Protein AF-A0AAU7QUW8-F1 (afdb_monomer)

Organism: NCBI:txid3156396

Structure (mmCIF, N/CA/C/O backbone):
da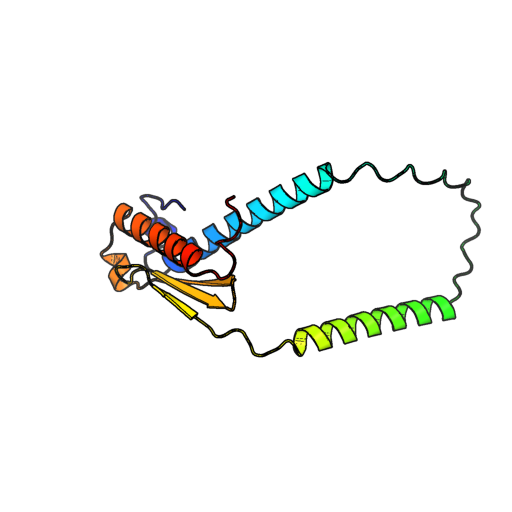ta_AF-A0AAU7QUW8-F1
#
_entry.id   AF-A0AAU7QUW8-F1
#
loop_
_atom_site.group_PDB
_atom_site.id
_atom_site.type_symbol
_atom_site.label_atom_id
_atom_site.label_alt_id
_atom_site.label_comp_id
_atom_site.label_asym_id
_atom_site.label_entity_id
_atom_site.label_seq_id
_atom_site.pdbx_PDB_ins_code
_atom_site.Cartn_x
_atom_site.Cartn_y
_atom_site.Cartn_z
_atom_site.occupancy
_atom_site.B_iso_or_equiv
_atom_site.auth_seq_id
_atom_site.auth_comp_id
_atom_site.auth_asym_id
_atom_site.auth_atom_id
_atom_site.pdbx_PDB_model_num
ATOM 1 N N . MET A 1 1 ? -1.751 10.785 -5.206 1.00 71.50 1 MET A N 1
ATOM 2 C CA . MET A 1 1 ? -0.466 10.079 -5.384 1.00 71.50 1 MET A CA 1
ATOM 3 C C . MET A 1 1 ? 0.311 10.648 -6.568 1.00 71.50 1 MET A C 1
ATOM 5 O O . MET A 1 1 ? -0.241 10.744 -7.667 1.00 71.50 1 MET A O 1
ATOM 9 N N . THR A 1 2 ? 1.564 11.036 -6.350 1.00 82.44 2 THR A N 1
ATOM 10 C CA . THR A 1 2 ? 2.516 11.506 -7.371 1.00 82.44 2 THR A CA 1
ATOM 11 C C . THR A 1 2 ? 3.715 10.564 -7.415 1.00 82.44 2 THR A C 1
ATOM 13 O O . THR A 1 2 ? 4.109 10.017 -6.394 1.00 82.44 2 THR A O 1
ATOM 16 N N . ILE A 1 3 ? 4.290 10.371 -8.605 1.00 86.88 3 ILE A N 1
ATOM 17 C CA . ILE A 1 3 ? 5.526 9.600 -8.796 1.00 86.88 3 ILE A CA 1
ATOM 18 C C . ILE A 1 3 ? 6.571 10.536 -9.396 1.00 86.88 3 ILE A C 1
ATOM 20 O O . ILE A 1 3 ? 6.302 11.192 -10.413 1.00 86.88 3 ILE A O 1
ATOM 24 N N . SER A 1 4 ? 7.727 10.610 -8.729 1.00 88.12 4 SER A N 1
ATOM 25 C CA . SER A 1 4 ? 8.908 11.372 -9.150 1.00 88.12 4 SER A CA 1
ATOM 26 C C . SER A 1 4 ? 9.410 10.892 -10.510 1.00 88.12 4 SER A C 1
ATOM 28 O O . SER A 1 4 ? 9.344 9.703 -10.800 1.00 88.12 4 SER A O 1
ATOM 30 N N . ARG A 1 5 ? 9.966 11.784 -11.339 1.00 87.69 5 ARG A N 1
ATOM 31 C CA . ARG A 1 5 ? 10.601 11.380 -12.608 1.00 87.69 5 ARG A CA 1
ATOM 32 C C . ARG A 1 5 ? 11.800 10.455 -12.396 1.00 87.69 5 ARG A C 1
ATOM 34 O O . ARG A 1 5 ? 12.018 9.575 -13.222 1.00 87.69 5 ARG A O 1
ATOM 41 N N . ASP A 1 6 ? 12.475 10.584 -11.257 1.00 88.12 6 ASP A N 1
ATOM 42 C CA . ASP A 1 6 ? 13.686 9.835 -10.912 1.00 88.12 6 ASP A CA 1
ATOM 43 C C . ASP A 1 6 ? 13.427 8.648 -9.972 1.00 88.12 6 ASP A C 1
ATOM 45 O O . ASP A 1 6 ? 14.352 8.136 -9.339 1.00 88.12 6 ASP A O 1
ATOM 49 N N . TRP A 1 7 ? 12.181 8.169 -9.889 1.00 86.50 7 TRP A N 1
ATOM 50 C CA . TRP A 1 7 ? 11.788 7.079 -8.986 1.00 86.50 7 TRP A CA 1
ATOM 51 C C . TRP A 1 7 ? 12.671 5.827 -9.128 1.00 86.50 7 TRP A C 1
ATOM 53 O O . TRP A 1 7 ? 12.986 5.176 -8.134 1.00 86.50 7 TRP A O 1
ATOM 63 N N . ARG A 1 8 ? 13.147 5.524 -10.346 1.00 88.94 8 ARG A N 1
ATOM 64 C CA . ARG A 1 8 ? 14.055 4.392 -10.596 1.00 88.94 8 ARG A CA 1
ATOM 65 C C . ARG A 1 8 ? 15.397 4.530 -9.884 1.00 88.94 8 ARG A C 1
ATOM 67 O O . ARG A 1 8 ? 15.973 3.517 -9.515 1.00 88.94 8 ARG A O 1
ATOM 74 N N . ARG A 1 9 ? 15.906 5.752 -9.710 1.00 87.12 9 ARG A N 1
ATOM 75 C CA . ARG A 1 9 ? 17.155 6.003 -8.975 1.00 87.12 9 ARG A CA 1
ATOM 76 C C . ARG A 1 9 ? 16.927 6.054 -7.466 1.00 87.12 9 ARG A C 1
ATOM 78 O O . ARG A 1 9 ? 17.815 5.674 -6.720 1.00 87.12 9 ARG A O 1
ATOM 85 N N . GLN A 1 10 ? 15.764 6.542 -7.037 1.00 84.94 10 GLN A N 1
ATOM 86 C CA . GLN A 1 10 ? 15.444 6.768 -5.623 1.00 84.94 10 GLN A CA 1
ATOM 87 C C . GLN A 1 10 ? 14.974 5.492 -4.915 1.00 84.94 10 GLN A C 1
ATOM 89 O O . GLN A 1 10 ? 15.530 5.117 -3.890 1.00 84.94 10 GLN A O 1
ATOM 94 N N . ALA A 1 11 ? 13.959 4.827 -5.467 1.00 83.31 11 ALA A N 1
ATOM 95 C CA . ALA A 1 11 ? 13.389 3.604 -4.905 1.00 83.31 11 ALA A CA 1
ATOM 96 C C . ALA A 1 11 ? 13.961 2.351 -5.580 1.00 83.31 11 ALA A C 1
ATOM 98 O O . ALA A 1 11 ? 14.181 1.329 -4.937 1.00 83.31 11 ALA A O 1
ATOM 99 N N . GLY A 1 12 ? 14.228 2.424 -6.885 1.00 86.94 12 GLY A N 1
ATOM 100 C CA . GLY A 1 12 ? 14.554 1.241 -7.674 1.00 86.94 12 GLY A CA 1
ATOM 101 C C . GLY A 1 12 ? 13.311 0.458 -8.094 1.00 86.94 12 GLY A C 1
ATOM 102 O O . GLY A 1 12 ? 12.217 0.608 -7.551 1.00 86.94 12 GLY A O 1
ATOM 103 N N . VAL A 1 13 ? 13.489 -0.387 -9.108 1.00 87.25 13 VAL A N 1
ATOM 104 C CA . VAL A 1 13 ? 12.413 -1.181 -9.727 1.00 87.25 13 VAL A CA 1
ATOM 105 C C . VAL A 1 13 ? 11.754 -2.140 -8.730 1.00 87.25 13 VAL A C 1
ATOM 107 O O . VAL A 1 13 ? 10.543 -2.324 -8.767 1.00 87.25 13 VAL A O 1
ATOM 110 N N . THR A 1 14 ? 12.532 -2.707 -7.809 1.00 87.31 14 THR A N 1
ATOM 111 C CA . THR A 1 14 ? 12.059 -3.706 -6.841 1.00 87.31 14 THR A CA 1
ATOM 112 C C . THR A 1 14 ? 11.311 -3.100 -5.657 1.00 87.31 14 THR A C 1
ATOM 114 O O . THR A 1 14 ? 10.457 -3.767 -5.081 1.00 87.31 14 THR A O 1
ATOM 117 N N . ARG A 1 15 ? 11.592 -1.841 -5.294 1.00 89.38 15 ARG A N 1
ATOM 118 C CA . ARG A 1 15 ? 11.012 -1.205 -4.096 1.00 89.38 15 ARG A CA 1
ATOM 119 C C . ARG A 1 15 ? 9.873 -0.245 -4.390 1.00 89.38 15 ARG A C 1
ATOM 121 O O . ARG A 1 15 ? 9.339 0.359 -3.469 1.00 89.38 15 ARG A O 1
ATOM 128 N N . ILE A 1 16 ? 9.470 -0.078 -5.649 1.00 92.06 16 ILE A N 1
ATOM 129 C CA . ILE A 1 16 ? 8.420 0.895 -5.958 1.00 92.06 16 ILE A CA 1
ATOM 130 C C . ILE A 1 16 ? 7.084 0.548 -5.288 1.00 92.06 16 ILE A C 1
ATOM 132 O O . ILE A 1 16 ? 6.368 1.453 -4.881 1.00 92.06 16 ILE A O 1
ATOM 136 N N . GLY A 1 17 ? 6.767 -0.741 -5.113 1.00 92.44 17 GLY A N 1
ATOM 137 C CA . GLY A 1 17 ? 5.575 -1.164 -4.370 1.00 92.44 17 GLY A CA 1
ATOM 138 C C . GLY A 1 17 ? 5.614 -0.694 -2.914 1.00 92.44 17 GLY A C 1
ATOM 139 O O . GLY A 1 17 ? 4.672 -0.057 -2.448 1.00 92.44 17 GLY A O 1
ATOM 140 N N . GLU A 1 18 ? 6.746 -0.914 -2.243 1.00 92.81 18 GLU A N 1
ATOM 141 C CA . GLU A 1 18 ? 7.005 -0.447 -0.876 1.00 92.81 18 GLU A CA 1
ATOM 142 C C . GLU A 1 18 ? 6.914 1.082 -0.782 1.00 92.81 18 GLU A C 1
ATOM 144 O O . GLU A 1 18 ? 6.149 1.597 0.025 1.00 92.81 18 GLU A O 1
ATOM 149 N N . ALA A 1 19 ? 7.582 1.812 -1.677 1.00 93.19 19 ALA A N 1
ATOM 150 C CA . ALA A 1 19 ? 7.557 3.275 -1.689 1.00 93.19 19 ALA A CA 1
ATOM 151 C C . ALA A 1 19 ? 6.142 3.848 -1.911 1.00 93.19 19 ALA A C 1
ATOM 153 O O . ALA A 1 19 ? 5.776 4.876 -1.339 1.00 93.19 19 ALA A O 1
ATOM 154 N N . VAL A 1 20 ? 5.318 3.191 -2.736 1.00 93.44 20 VAL A N 1
ATOM 155 C CA . VAL A 1 20 ? 3.910 3.576 -2.918 1.00 93.44 20 VAL A CA 1
ATOM 156 C C . VAL A 1 20 ? 3.102 3.265 -1.654 1.00 93.44 20 VAL A C 1
ATOM 158 O O . VAL A 1 20 ? 2.244 4.061 -1.278 1.00 93.44 20 VAL A O 1
ATOM 161 N N . TYR A 1 21 ? 3.367 2.153 -0.970 1.00 93.81 21 TYR A N 1
ATOM 162 C CA . TYR A 1 21 ? 2.704 1.843 0.298 1.00 93.81 21 TYR A CA 1
ATOM 163 C C . TYR A 1 21 ? 3.073 2.845 1.402 1.00 93.81 21 TYR A C 1
ATOM 165 O O . TYR A 1 21 ? 2.177 3.369 2.060 1.00 93.81 21 TYR A O 1
ATOM 173 N N . GLU A 1 22 ? 4.353 3.190 1.544 1.00 93.25 22 GLU A N 1
ATOM 174 C CA . GLU A 1 22 ? 4.841 4.197 2.497 1.00 93.25 22 GLU A CA 1
ATOM 175 C C . GLU A 1 22 ? 4.228 5.578 2.247 1.00 93.25 22 GLU A C 1
ATOM 177 O O . GLU A 1 22 ? 3.779 6.253 3.171 1.00 93.25 22 GLU A O 1
ATOM 182 N N . ALA A 1 23 ? 4.153 6.004 0.985 1.00 92.62 23 ALA A N 1
ATOM 183 C CA . ALA A 1 23 ? 3.519 7.272 0.647 1.00 92.62 23 ALA A CA 1
ATOM 184 C C . ALA A 1 23 ? 2.010 7.271 0.966 1.00 92.62 23 ALA A C 1
ATOM 186 O O . ALA A 1 23 ? 1.460 8.311 1.331 1.00 92.62 23 ALA A O 1
ATOM 187 N N . TYR A 1 24 ? 1.338 6.119 0.860 1.00 92.19 24 TYR A N 1
ATOM 188 C CA . TYR A 1 24 ? -0.066 5.978 1.244 1.00 92.19 24 TYR A CA 1
ATOM 189 C C . TYR A 1 24 ? -0.239 6.060 2.763 1.00 92.19 24 TYR A C 1
ATOM 191 O O . TYR A 1 24 ? -1.069 6.838 3.233 1.00 92.19 24 TYR A O 1
ATOM 199 N N . THR A 1 25 ? 0.550 5.310 3.537 1.00 91.94 25 THR A N 1
ATOM 200 C CA . THR A 1 25 ? 0.451 5.316 5.004 1.00 91.94 25 THR A CA 1
ATOM 201 C C . THR A 1 25 ? 0.854 6.664 5.595 1.00 91.94 25 THR A C 1
ATOM 203 O O . THR A 1 25 ? 0.197 7.131 6.522 1.00 91.94 25 THR A O 1
ATOM 206 N N . GLY A 1 26 ? 1.852 7.339 5.016 1.00 89.31 26 GLY A N 1
ATOM 207 C CA . GLY A 1 26 ? 2.218 8.706 5.387 1.00 89.31 26 GLY A CA 1
ATOM 208 C C . GLY A 1 26 ? 1.078 9.700 5.148 1.00 89.31 26 GLY A C 1
ATOM 209 O O . GLY A 1 26 ? 0.719 10.453 6.050 1.00 89.31 26 GLY A O 1
ATOM 210 N N . ALA A 1 27 ? 0.447 9.660 3.969 1.00 89.19 27 ALA A N 1
ATOM 211 C CA . ALA A 1 27 ? -0.698 10.521 3.666 1.00 89.19 27 ALA A CA 1
ATOM 212 C C . ALA A 1 27 ? -1.909 10.234 4.571 1.00 89.19 27 ALA A C 1
ATOM 214 O O . ALA A 1 27 ? -2.588 11.166 5.004 1.00 89.19 27 ALA A O 1
ATOM 215 N N . 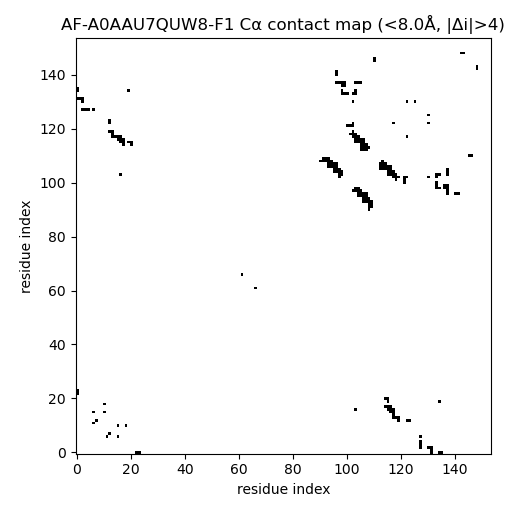LEU A 1 28 ? -2.167 8.958 4.877 1.00 88.62 28 LEU A N 1
ATOM 216 C CA . LEU A 1 28 ? -3.218 8.556 5.810 1.00 88.62 28 LEU A CA 1
ATOM 217 C C . LEU A 1 28 ? -2.941 9.084 7.224 1.00 88.62 28 LEU A C 1
ATOM 219 O O . LEU A 1 28 ? -3.848 9.616 7.857 1.00 88.62 28 LEU A O 1
ATOM 223 N N . GLY A 1 29 ? -1.694 8.992 7.694 1.00 86.88 29 GLY A N 1
ATOM 224 C CA . GLY A 1 29 ? -1.273 9.543 8.983 1.00 86.88 29 GLY A CA 1
ATOM 225 C C . GLY A 1 29 ? -1.526 11.047 9.083 1.00 86.88 29 GLY A C 1
ATOM 226 O O . GLY A 1 29 ? -2.172 11.493 10.027 1.00 86.88 29 GLY A O 1
ATOM 227 N N . SER A 1 30 ? -1.113 11.818 8.071 1.00 88.00 30 SER A N 1
ATOM 228 C CA . SER A 1 30 ? -1.347 13.270 8.035 1.00 88.00 30 SER A CA 1
ATOM 229 C C . SER A 1 30 ? -2.834 13.640 8.002 1.00 88.00 30 SER A C 1
ATOM 231 O O . SER A 1 30 ? -3.243 14.625 8.618 1.00 88.00 30 SER A O 1
ATOM 233 N N . LEU A 1 31 ? -3.663 12.857 7.303 1.00 87.94 31 LEU A N 1
ATOM 234 C CA . LEU A 1 31 ? -5.112 13.064 7.284 1.00 87.94 31 LEU A CA 1
ATOM 235 C C . LEU A 1 31 ? -5.730 12.834 8.669 1.00 87.94 31 LEU A C 1
ATOM 237 O O . LEU A 1 31 ? -6.551 13.635 9.120 1.00 87.94 31 LEU A O 1
ATOM 241 N N . LEU A 1 32 ? -5.332 11.754 9.345 1.00 85.31 32 LEU A N 1
ATOM 242 C CA . LEU A 1 32 ? -5.810 11.434 10.689 1.00 85.31 32 LEU A CA 1
ATOM 243 C C . LEU A 1 32 ? -5.377 12.494 11.705 1.00 85.31 32 LEU A C 1
ATOM 245 O O . LEU A 1 32 ? -6.197 12.914 12.514 1.00 85.31 32 LEU A O 1
ATOM 249 N N . GLU A 1 33 ? -4.134 12.971 11.627 1.00 87.44 33 GLU A N 1
ATOM 250 C CA . GLU A 1 33 ? -3.631 14.054 12.478 1.00 87.44 33 GLU A CA 1
ATOM 251 C C . GLU A 1 33 ? -4.435 15.344 12.280 1.00 87.44 33 GLU A C 1
ATOM 253 O O . GLU A 1 33 ? -4.875 15.959 13.249 1.00 87.44 33 GLU A O 1
ATOM 258 N N . THR A 1 34 ? -4.709 15.712 11.025 1.00 86.75 34 THR A N 1
ATOM 259 C CA . THR A 1 34 ? -5.525 16.894 10.708 1.00 86.75 34 THR A CA 1
ATOM 260 C C . THR A 1 34 ? -6.944 16.750 11.258 1.00 86.75 34 THR A C 1
ATOM 262 O O . THR A 1 34 ? -7.457 17.668 11.891 1.00 86.75 34 THR A O 1
ATOM 265 N N . THR A 1 35 ? -7.558 15.577 11.088 1.00 83.12 35 THR A N 1
ATOM 266 C CA . THR A 1 35 ? -8.909 15.300 11.602 1.00 83.12 35 THR A CA 1
ATOM 267 C C . THR A 1 35 ? -8.940 15.355 13.131 1.00 83.12 35 THR A C 1
ATOM 269 O O . THR A 1 35 ? -9.839 15.953 13.710 1.00 83.12 35 THR A O 1
ATOM 272 N N . ALA A 1 36 ? -7.934 14.788 13.802 1.00 80.25 36 ALA A N 1
ATOM 273 C CA . ALA A 1 36 ? -7.827 14.831 15.257 1.00 80.25 36 ALA A CA 1
ATOM 274 C C . ALA A 1 36 ? -7.666 16.267 15.786 1.00 80.25 36 ALA A C 1
ATOM 276 O O . ALA A 1 36 ? -8.268 16.618 16.799 1.00 80.25 36 ALA A O 1
ATOM 277 N N . LEU A 1 37 ? -6.893 17.109 15.090 1.00 84.25 37 LEU A N 1
ATOM 278 C CA . LEU A 1 37 ? -6.757 18.529 15.423 1.00 84.25 37 LEU A CA 1
ATOM 279 C C . LEU A 1 37 ? -8.078 19.290 15.262 1.00 84.25 37 LEU A C 1
ATOM 281 O O . LEU A 1 37 ? -8.386 20.139 16.096 1.00 84.25 37 LEU A O 1
ATOM 285 N N . GLU A 1 38 ? -8.858 18.993 14.222 1.00 82.56 38 GLU A N 1
ATOM 286 C CA . GLU A 1 38 ? -10.186 19.588 14.039 1.00 82.56 38 GLU A CA 1
ATOM 287 C C . GLU A 1 38 ? -11.154 19.186 15.156 1.00 82.56 38 GLU A C 1
ATOM 289 O O . GLU A 1 38 ? -11.846 20.046 15.699 1.00 82.56 38 GLU A O 1
ATOM 294 N N . GLU A 1 39 ? -11.183 17.908 15.536 1.00 77.50 39 GLU A N 1
ATOM 295 C CA . GLU A 1 39 ? -12.050 17.430 16.619 1.00 77.50 39 GLU A CA 1
ATOM 296 C C . GLU A 1 39 ? -11.656 18.035 17.973 1.00 77.50 39 GLU A C 1
ATOM 298 O O . GLU A 1 39 ? -12.526 18.478 18.719 1.00 77.50 39 GLU A O 1
ATOM 303 N N . LEU A 1 40 ? -10.356 18.177 18.256 1.00 72.50 40 LEU A N 1
ATOM 304 C CA . LEU A 1 40 ? -9.882 18.854 19.468 1.00 72.50 40 LEU A CA 1
ATOM 305 C C . LEU A 1 40 ? -10.296 20.336 19.518 1.00 72.50 40 LEU A C 1
ATOM 307 O O . LEU A 1 40 ? -10.547 20.867 20.595 1.00 72.50 40 LEU A O 1
ATOM 311 N N . GLN A 1 41 ? -10.363 21.015 18.369 1.00 75.56 41 GLN A N 1
ATOM 312 C CA . GLN A 1 41 ? -10.841 22.402 18.287 1.00 75.56 41 GLN A CA 1
ATOM 313 C C . GLN A 1 41 ? -12.366 22.516 18.385 1.00 75.56 41 GLN A C 1
ATOM 315 O O . GLN A 1 41 ? -12.875 23.572 18.766 1.00 75.56 41 GLN A O 1
ATOM 320 N N . ARG A 1 42 ? -13.098 21.461 18.008 1.00 75.56 42 ARG A N 1
ATOM 321 C CA . ARG A 1 42 ? -14.558 21.386 18.145 1.00 75.56 42 ARG A CA 1
ATOM 322 C C . ARG A 1 42 ? -14.998 21.082 19.568 1.00 75.56 42 ARG A C 1
ATOM 324 O O . ARG A 1 42 ? -16.120 21.447 19.919 1.00 75.56 42 ARG A O 1
ATOM 331 N N . ASP A 1 43 ? -14.145 20.449 20.367 1.00 59.53 43 ASP A N 1
ATOM 332 C CA . ASP A 1 43 ? -14.446 20.177 21.765 1.00 59.53 43 ASP A CA 1
ATOM 333 C C . ASP A 1 43 ? -14.519 21.515 22.531 1.00 59.53 43 ASP A C 1
ATOM 335 O O . ASP A 1 43 ? -13.527 22.254 22.593 1.00 59.53 43 ASP A O 1
ATOM 339 N N . PRO A 1 44 ? -15.692 21.911 23.067 1.00 55.94 44 PRO A N 1
ATOM 340 C CA . PRO A 1 44 ? -15.802 23.151 23.820 1.00 55.94 44 PRO A CA 1
ATOM 341 C C . PRO A 1 44 ? -14.837 23.104 25.012 1.00 55.94 44 PRO A C 1
ATOM 343 O O . PRO A 1 44 ? -14.604 22.026 25.566 1.00 55.94 44 PRO A O 1
ATOM 346 N N . PRO A 1 45 ? -14.280 24.253 25.448 1.00 59.16 45 PRO A N 1
ATOM 347 C CA . PRO A 1 45 ? -13.399 24.274 26.604 1.00 59.16 45 PRO A CA 1
ATOM 348 C C . PRO A 1 45 ? -14.109 23.579 27.761 1.00 59.16 45 PRO A C 1
ATOM 350 O O . PRO A 1 45 ? -15.242 23.938 28.098 1.00 59.16 45 PRO A O 1
ATOM 353 N N . ALA A 1 46 ? -13.450 22.560 28.323 1.00 61.03 46 ALA A N 1
ATOM 354 C CA . ALA A 1 46 ? -13.969 21.817 29.459 1.00 61.03 46 ALA A CA 1
ATOM 355 C C . ALA A 1 46 ? -14.521 22.820 30.488 1.00 61.03 46 ALA A C 1
ATOM 357 O O . ALA A 1 46 ? -13.830 23.807 30.782 1.00 61.03 46 ALA A O 1
ATOM 358 N N . PRO A 1 47 ? -15.752 22.626 31.006 1.00 56.03 47 PRO A N 1
ATOM 359 C CA . PRO A 1 47 ? -16.314 23.532 31.996 1.00 56.03 47 PRO A CA 1
ATOM 360 C C . PRO A 1 47 ? -15.282 23.727 33.102 1.00 56.03 47 PRO A C 1
ATOM 362 O O . PRO A 1 47 ? -14.682 22.752 33.563 1.00 56.03 47 PRO A O 1
ATOM 365 N N . ALA A 1 48 ? -15.028 24.996 33.440 1.00 59.06 48 ALA A N 1
ATOM 366 C CA . ALA A 1 48 ? -13.970 25.406 34.350 1.00 59.06 48 ALA A CA 1
ATOM 367 C C . ALA A 1 48 ? -13.894 24.435 35.529 1.00 59.06 48 ALA A C 1
ATOM 369 O O . ALA A 1 48 ? -14.869 24.269 36.268 1.00 59.06 48 ALA A O 1
ATOM 370 N N . ARG A 1 49 ? -12.742 23.764 35.660 1.00 59.78 49 ARG A N 1
ATOM 371 C CA . ARG A 1 49 ? -12.454 22.859 36.771 1.00 59.78 49 ARG A CA 1
ATOM 372 C C . ARG A 1 49 ? -12.875 23.582 38.056 1.00 59.78 49 ARG A C 1
ATOM 374 O O . ARG A 1 49 ? -12.375 24.690 38.272 1.00 59.78 49 ARG A O 1
ATOM 381 N N . PRO A 1 50 ? -13.797 23.030 38.870 1.00 54.91 50 PRO A N 1
ATOM 382 C CA . PRO A 1 50 ? -14.192 23.682 40.109 1.00 54.91 50 PRO A CA 1
ATOM 383 C C . PRO A 1 50 ? -12.923 24.001 40.892 1.00 54.91 50 PRO A C 1
ATOM 385 O O . PRO A 1 50 ? -12.037 23.146 40.993 1.00 54.91 50 PRO A O 1
ATOM 388 N N . ALA A 1 51 ? -12.810 25.259 41.331 1.00 56.69 51 ALA A N 1
ATOM 389 C CA . ALA A 1 51 ? -11.620 25.792 41.976 1.00 56.69 51 ALA A CA 1
ATOM 390 C C . ALA A 1 51 ? -11.122 24.788 43.014 1.00 56.69 51 ALA A C 1
ATOM 392 O O . ALA A 1 51 ? -11.833 24.447 43.960 1.00 56.69 51 ALA A O 1
ATOM 393 N N . GLN A 1 52 ? -9.924 24.264 42.772 1.00 58.00 52 GLN A N 1
ATOM 394 C CA . GLN A 1 52 ? -9.292 23.302 43.652 1.00 58.00 52 GLN A CA 1
ATOM 395 C C . GLN A 1 52 ? -9.125 24.004 45.010 1.00 58.00 52 GLN A C 1
ATOM 397 O O . GLN A 1 52 ? -8.465 25.047 45.056 1.00 58.00 52 GLN A O 1
ATOM 402 N N . PRO A 1 53 ? -9.761 23.523 46.097 1.00 57.81 53 PRO A N 1
ATOM 403 C CA . PRO A 1 53 ? -9.548 24.112 47.410 1.00 57.81 53 PRO A CA 1
ATOM 404 C C . PRO A 1 53 ? -8.049 24.039 47.744 1.00 57.81 53 PRO A C 1
ATOM 406 O O . PRO A 1 53 ? -7.369 23.118 47.275 1.00 57.81 53 PRO A O 1
ATOM 409 N N . PRO A 1 54 ? -7.510 25.023 48.489 1.00 49.84 54 PRO A N 1
ATOM 410 C CA . PRO A 1 54 ? -6.082 25.115 48.767 1.00 49.84 54 PRO A CA 1
ATOM 411 C C . PRO A 1 54 ? -5.572 23.780 49.305 1.00 49.84 54 PRO A C 1
ATOM 413 O O . PRO A 1 54 ? -6.214 23.178 50.165 1.00 49.84 54 PRO A O 1
ATOM 416 N N . ALA A 1 55 ? -4.442 23.321 48.763 1.00 54.62 55 ALA A N 1
ATOM 417 C CA . ALA A 1 55 ? -3.808 22.068 49.138 1.00 54.62 55 ALA A CA 1
ATOM 418 C C . ALA A 1 55 ? -3.470 22.085 50.632 1.00 54.62 55 ALA A C 1
ATOM 420 O O . ALA A 1 55 ? -2.421 22.567 51.056 1.00 54.62 55 ALA A O 1
ATOM 421 N N . THR A 1 56 ? -4.371 21.554 51.449 1.00 51.66 56 THR A N 1
ATOM 422 C CA . THR A 1 56 ? -4.004 21.050 52.757 1.00 51.66 56 THR A CA 1
ATOM 423 C C . THR A 1 56 ? -3.254 19.754 52.492 1.00 51.66 56 THR A C 1
ATOM 425 O O . THR A 1 56 ? -3.843 18.748 52.105 1.00 51.66 56 THR A O 1
ATOM 428 N N . SER A 1 57 ? -1.928 19.798 52.642 1.00 48.06 57 SER A N 1
ATOM 429 C CA . SER A 1 57 ? -1.077 18.611 52.703 1.00 48.06 57 SER A CA 1
ATOM 430 C C . SER A 1 57 ? -1.513 17.740 53.879 1.00 48.06 57 SER A C 1
ATOM 432 O O . SER A 1 57 ? -0.973 17.814 54.978 1.00 48.06 57 SER A O 1
ATOM 434 N N . LYS A 1 58 ? -2.529 16.921 53.655 1.00 50.66 58 LYS A N 1
ATOM 435 C CA . LYS A 1 58 ? -2.564 15.573 54.185 1.00 50.66 58 LYS A CA 1
ATOM 436 C C . LYS A 1 58 ? -2.423 14.702 52.955 1.00 50.66 58 LYS A C 1
ATOM 438 O O . LYS A 1 58 ? -3.301 14.732 52.094 1.00 50.66 58 LYS A O 1
ATOM 443 N N . GLU A 1 59 ? -1.287 14.018 52.832 1.00 49.44 59 GLU A N 1
ATOM 444 C CA . GLU A 1 59 ? -1.202 12.876 51.926 1.00 49.44 59 GLU A CA 1
ATOM 445 C C . GLU A 1 59 ? -2.483 12.060 52.126 1.00 49.44 59 GLU A C 1
ATOM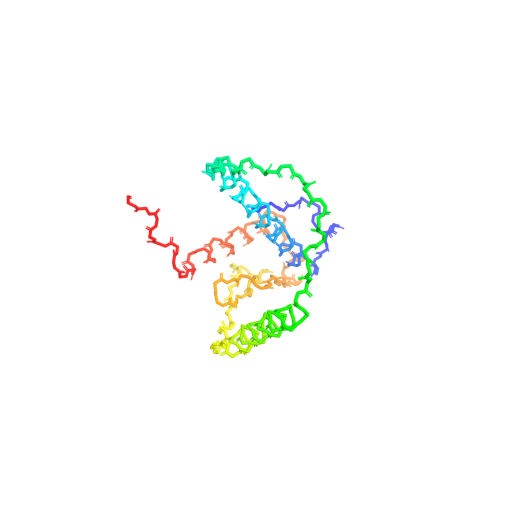 447 O O . GLU A 1 59 ? -2.822 11.765 53.278 1.00 49.44 59 GLU A O 1
ATOM 452 N N . PRO A 1 60 ? -3.268 11.793 51.067 1.00 53.66 60 PRO A N 1
ATOM 453 C CA . PRO A 1 60 ? -4.393 10.895 51.217 1.00 53.66 60 PRO A CA 1
ATOM 454 C C . PRO A 1 60 ? -3.793 9.582 51.704 1.00 53.66 60 PRO A C 1
ATOM 456 O O . PRO A 1 60 ? -2.917 9.031 51.039 1.00 53.66 60 PRO A O 1
ATOM 459 N N . GLU A 1 61 ? -4.206 9.147 52.892 1.00 57.66 61 GLU A N 1
ATOM 460 C CA . GLU A 1 61 ? -3.905 7.822 53.415 1.00 57.66 61 GLU A CA 1
ATOM 461 C C . GLU A 1 61 ? -4.352 6.844 52.331 1.00 57.66 61 GLU A C 1
ATOM 463 O O . GLU A 1 61 ? -5.543 6.680 52.055 1.00 57.66 61 GLU A O 1
ATOM 468 N N . LEU A 1 62 ? -3.372 6.369 51.566 1.00 57.41 62 LEU A N 1
ATOM 469 C CA . LEU A 1 62 ? -3.615 5.605 50.365 1.00 57.41 62 LEU A CA 1
ATOM 470 C C . LEU A 1 62 ? -4.054 4.241 50.870 1.00 57.41 62 LEU A C 1
ATOM 472 O O . LEU A 1 62 ? -3.215 3.450 51.289 1.00 57.41 62 LEU A O 1
ATOM 476 N N . ASP A 1 63 ? -5.365 4.016 50.911 1.00 77.94 63 ASP A N 1
ATOM 477 C CA . ASP A 1 63 ? -5.935 2.721 51.257 1.00 77.94 63 ASP A CA 1
ATOM 478 C C . ASP A 1 63 ? -5.348 1.690 50.282 1.00 77.94 63 ASP A C 1
ATOM 480 O O . ASP A 1 63 ? -5.712 1.637 49.100 1.00 77.94 63 ASP A O 1
ATOM 484 N N . GLN A 1 64 ? -4.334 0.962 50.761 1.00 74.06 64 GLN A N 1
ATOM 485 C CA . GLN A 1 64 ? -3.530 0.050 49.955 1.00 74.06 64 GLN A CA 1
ATOM 486 C C . GLN A 1 64 ? -4.402 -1.060 49.381 1.00 74.06 64 GLN A C 1
ATOM 488 O O . GLN A 1 64 ? -4.183 -1.462 48.239 1.00 74.06 64 GLN A O 1
ATOM 493 N N . ASP A 1 65 ? -5.422 -1.492 50.119 1.00 80.25 65 ASP A N 1
ATOM 494 C CA . ASP A 1 65 ? -6.351 -2.526 49.680 1.00 80.25 65 ASP A CA 1
ATOM 495 C C . A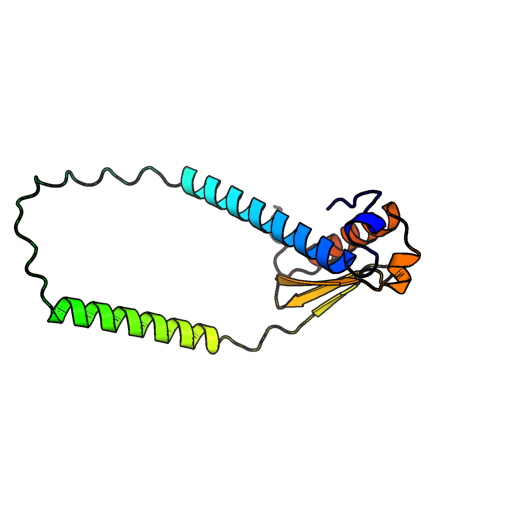SP A 1 65 ? -7.241 -2.008 48.548 1.00 80.25 65 ASP A C 1
ATOM 497 O O . ASP A 1 65 ? -7.449 -2.690 47.540 1.00 80.25 65 ASP A O 1
ATOM 501 N N . LEU A 1 66 ? -7.695 -0.760 48.654 1.00 78.62 66 LEU A N 1
ATOM 502 C CA . LEU A 1 66 ? -8.507 -0.110 47.627 1.00 78.62 66 LEU A CA 1
ATOM 503 C C . LEU A 1 66 ? -7.680 0.204 46.367 1.00 78.62 66 LEU A C 1
ATOM 505 O O . LEU A 1 66 ? -8.158 0.052 45.238 1.00 78.62 66 LEU A O 1
ATOM 509 N N . TRP A 1 67 ? -6.413 0.585 46.534 1.00 79.81 67 TRP A N 1
ATOM 510 C CA . TRP A 1 67 ? -5.465 0.753 45.431 1.00 79.81 67 TRP A CA 1
ATOM 511 C C . TRP A 1 67 ? -5.150 -0.581 44.735 1.00 79.81 67 TRP A C 1
ATOM 513 O O . TRP A 1 67 ? -5.182 -0.650 43.502 1.00 79.81 67 TRP A O 1
ATOM 523 N N . LEU A 1 68 ? -4.927 -1.654 45.500 1.00 87.75 68 LEU A N 1
ATOM 524 C CA . LEU A 1 68 ? -4.708 -3.002 44.971 1.00 87.75 68 LEU A CA 1
ATOM 525 C C . LEU A 1 68 ? -5.938 -3.501 44.212 1.00 87.75 68 LEU A C 1
ATOM 527 O O . LEU A 1 68 ? -5.803 -3.940 43.072 1.00 87.75 68 LEU A O 1
ATOM 531 N N . GLN A 1 69 ? -7.141 -3.376 44.781 1.00 85.94 69 GLN A N 1
ATOM 532 C CA . GLN A 1 69 ? -8.381 -3.772 44.106 1.00 85.94 69 GLN A CA 1
ATOM 533 C C . GLN A 1 69 ? -8.584 -3.037 42.781 1.00 85.94 69 GLN A C 1
ATOM 535 O O . GLN A 1 69 ? -8.934 -3.661 41.780 1.00 85.94 69 GLN A O 1
ATOM 540 N N . ARG A 1 70 ? -8.345 -1.721 42.747 1.00 80.88 70 ARG A N 1
ATOM 541 C CA . ARG A 1 70 ? -8.461 -0.932 41.510 1.00 80.88 70 ARG A CA 1
ATOM 542 C C . ARG A 1 70 ? -7.445 -1.366 40.463 1.00 80.88 70 ARG A C 1
ATOM 544 O O . ARG A 1 70 ? -7.797 -1.481 39.292 1.00 80.88 70 ARG A O 1
ATOM 551 N N . THR A 1 71 ? -6.213 -1.632 40.884 1.00 85.94 71 THR A N 1
ATOM 552 C CA . THR A 1 71 ? -5.137 -2.064 39.986 1.00 85.94 71 THR A CA 1
ATOM 553 C C . THR A 1 71 ? -5.439 -3.442 39.398 1.00 85.94 71 THR A C 1
ATOM 555 O O . THR A 1 71 ? -5.364 -3.620 38.184 1.00 85.94 71 THR A O 1
ATOM 558 N N . TRP A 1 72 ? -5.880 -4.393 40.225 1.00 89.56 72 TRP A N 1
ATOM 559 C CA . TRP A 1 72 ? -6.307 -5.715 39.765 1.00 89.56 72 TRP A CA 1
ATOM 560 C C . TRP A 1 72 ? -7.539 -5.655 38.857 1.00 89.56 72 TRP A C 1
ATOM 562 O O . TRP A 1 72 ? -7.582 -6.338 37.837 1.00 89.56 72 TRP A O 1
ATOM 572 N N . GLY A 1 73 ? -8.512 -4.794 39.168 1.00 86.06 73 GLY A N 1
ATOM 573 C CA . GLY A 1 73 ? -9.671 -4.562 38.304 1.00 86.06 73 GLY A CA 1
ATOM 574 C C . GLY A 1 73 ? -9.286 -3.991 36.935 1.00 86.06 73 GLY A C 1
ATOM 575 O O . GLY A 1 73 ? -9.813 -4.429 35.910 1.00 86.06 73 GLY A O 1
ATOM 576 N N . ALA A 1 74 ? -8.331 -3.058 36.897 1.00 84.00 74 ALA A N 1
ATOM 577 C CA . ALA A 1 74 ? -7.806 -2.507 35.651 1.00 84.00 74 ALA A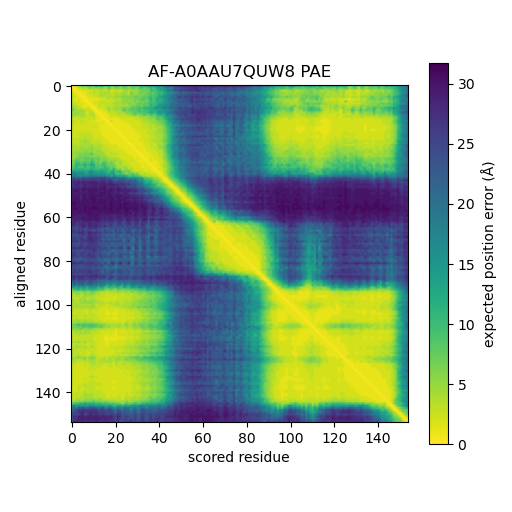 CA 1
ATOM 578 C C . ALA A 1 74 ? -7.068 -3.572 34.824 1.00 84.00 74 ALA A C 1
ATOM 580 O O . ALA A 1 74 ? -7.325 -3.690 33.628 1.00 84.00 74 ALA A O 1
ATOM 581 N N . LEU A 1 75 ? -6.222 -4.393 35.459 1.00 88.25 75 LEU A N 1
ATOM 582 C CA . LEU A 1 75 ? -5.519 -5.496 34.793 1.00 88.25 75 LEU A CA 1
ATOM 583 C C . LEU A 1 75 ? -6.491 -6.520 34.196 1.00 88.25 75 LEU A C 1
ATOM 585 O O . LEU A 1 75 ? -6.361 -6.873 33.030 1.00 88.25 75 LEU A O 1
ATOM 589 N N . HIS A 1 76 ? -7.525 -6.924 34.937 1.00 85.25 76 HIS A N 1
ATOM 590 C CA . HIS A 1 76 ? -8.539 -7.842 34.412 1.00 85.25 76 HIS A CA 1
ATOM 591 C C . HIS A 1 76 ? -9.361 -7.253 33.266 1.00 85.25 76 HIS A C 1
ATOM 593 O O . HIS A 1 76 ? -9.751 -7.977 32.350 1.00 85.25 76 HIS A O 1
ATOM 599 N N . THR A 1 77 ? -9.619 -5.945 33.296 1.00 87.44 77 THR A N 1
ATOM 600 C CA . THR A 1 77 ? -10.292 -5.253 32.190 1.00 87.44 77 THR A CA 1
ATOM 601 C C . THR A 1 77 ?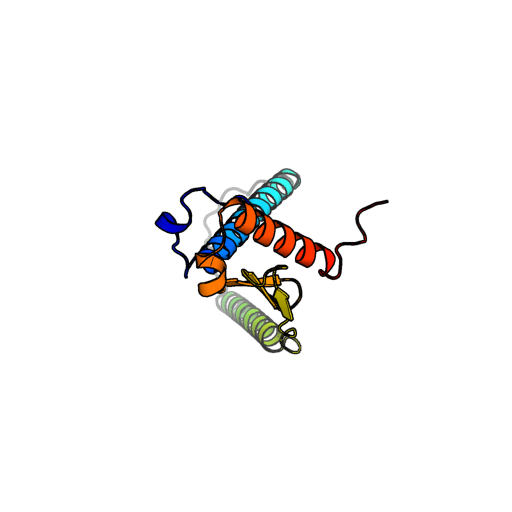 -9.422 -5.287 30.934 1.00 87.44 77 THR A C 1
ATOM 603 O O . THR A 1 77 ? -9.920 -5.618 29.859 1.00 87.44 77 THR A O 1
ATOM 606 N N . ILE A 1 78 ? -8.119 -5.029 31.087 1.00 86.12 78 ILE A N 1
ATOM 607 C CA . ILE A 1 78 ? -7.134 -5.116 30.004 1.00 86.12 78 ILE A CA 1
ATOM 608 C C . ILE A 1 78 ? -7.065 -6.545 29.453 1.00 86.12 78 ILE A C 1
ATOM 610 O O . ILE A 1 78 ? -7.153 -6.721 28.240 1.00 86.12 78 ILE A O 1
ATOM 614 N N . ASP A 1 79 ? -6.988 -7.566 30.311 1.00 82.75 79 ASP A N 1
ATOM 615 C CA . ASP A 1 79 ? -6.950 -8.973 29.891 1.00 82.75 79 ASP A CA 1
ATOM 616 C C . ASP A 1 79 ? -8.218 -9.389 29.136 1.00 82.75 79 ASP A C 1
ATOM 618 O O . ASP A 1 79 ? -8.143 -10.086 28.124 1.00 82.75 79 ASP A O 1
ATOM 622 N N . ALA A 1 80 ? -9.394 -8.947 29.588 1.00 83.31 80 ALA A N 1
ATOM 623 C CA . ALA A 1 80 ? -10.662 -9.236 28.922 1.00 83.31 80 ALA A CA 1
ATOM 624 C C . ALA A 1 80 ? -10.768 -8.545 27.553 1.00 83.31 80 ALA A C 1
ATOM 626 O O . ALA A 1 80 ? -11.308 -9.114 26.600 1.00 83.31 80 ALA A O 1
ATOM 627 N N . GLU A 1 81 ? -10.244 -7.326 27.438 1.00 80.44 81 GLU A N 1
ATOM 628 C CA . GLU A 1 81 ? -10.185 -6.591 26.180 1.00 80.44 81 GLU A CA 1
ATOM 629 C C . GLU A 1 81 ? -9.188 -7.231 25.203 1.00 80.44 81 GLU A C 1
ATOM 631 O O . GLU A 1 81 ? -9.531 -7.464 24.043 1.00 80.44 81 GLU A O 1
ATOM 636 N N . LEU A 1 82 ? -8.014 -7.642 25.689 1.00 76.00 82 LEU A N 1
ATOM 637 C CA . LEU A 1 82 ? -7.038 -8.432 24.937 1.00 76.00 82 LEU A CA 1
ATOM 638 C C . LEU A 1 82 ? -7.629 -9.761 24.472 1.00 76.00 82 LEU A C 1
ATOM 640 O O . LEU A 1 82 ? -7.515 -10.099 23.295 1.00 76.00 82 LEU A O 1
ATOM 644 N N . ALA A 1 83 ? -8.314 -10.497 25.347 1.00 78.12 83 ALA A N 1
ATOM 645 C CA . ALA A 1 83 ? -8.966 -11.752 24.992 1.00 78.12 83 ALA A CA 1
ATOM 646 C C . ALA A 1 83 ? -10.016 -11.539 23.896 1.00 78.12 83 ALA A C 1
ATOM 648 O O . ALA A 1 83 ? -10.029 -12.290 22.922 1.00 78.12 83 ALA A O 1
ATOM 649 N N . ARG A 1 84 ? -10.833 -10.482 23.997 1.00 76.00 84 ARG A N 1
ATOM 650 C CA . ARG A 1 84 ? -11.805 -10.092 22.963 1.00 76.00 84 ARG A CA 1
ATOM 651 C C . ARG A 1 84 ? -11.156 -9.737 21.628 1.00 76.00 84 ARG A C 1
ATOM 653 O O . ARG A 1 84 ? -11.672 -10.145 20.594 1.00 76.00 84 ARG A O 1
ATOM 660 N N . LEU A 1 85 ? -10.060 -8.981 21.635 1.00 70.44 85 LEU A N 1
ATOM 661 C CA . LEU A 1 85 ? -9.327 -8.618 20.417 1.00 70.44 85 LEU A CA 1
ATOM 662 C C . LEU A 1 85 ? -8.654 -9.838 19.779 1.00 70.44 85 LEU A C 1
ATOM 664 O O . LEU A 1 85 ? -8.631 -9.965 18.558 1.00 70.44 85 LEU A O 1
ATOM 668 N N . THR A 1 86 ? -8.156 -10.758 20.604 1.00 66.56 86 THR A N 1
ATOM 669 C CA . THR A 1 86 ? -7.515 -12.000 20.151 1.00 66.56 86 THR A CA 1
ATOM 670 C C . THR A 1 86 ? -8.541 -13.011 19.625 1.00 66.56 86 THR A C 1
ATOM 672 O O . THR A 1 86 ? -8.235 -13.770 18.712 1.00 66.56 86 THR A O 1
ATOM 675 N N . HIS A 1 87 ? -9.766 -12.997 20.162 1.00 66.94 87 HIS A N 1
ATOM 676 C CA . HIS A 1 87 ? -10.897 -13.834 19.735 1.00 66.94 87 HIS A CA 1
ATOM 677 C C . HIS A 1 87 ? -11.832 -13.136 18.730 1.00 66.94 87 HIS A C 1
ATOM 679 O O . HIS A 1 87 ? -12.942 -13.615 18.490 1.00 66.94 87 HIS A O 1
ATOM 685 N N . ALA A 1 88 ? -11.419 -12.007 18.145 1.00 56.31 88 ALA A N 1
ATOM 686 C CA . ALA A 1 88 ? -12.177 -11.354 17.083 1.00 56.31 88 ALA A CA 1
ATOM 687 C C . ALA A 1 88 ? -12.408 -12.330 15.900 1.00 56.31 88 ALA A C 1
ATOM 689 O O . ALA A 1 88 ? -11.549 -13.176 15.636 1.00 56.31 88 ALA A O 1
ATOM 690 N N . PRO A 1 89 ? -13.570 -12.248 15.216 1.00 56.72 89 PRO A N 1
ATOM 691 C CA . PRO A 1 89 ? -14.015 -13.234 14.228 1.00 56.72 89 PRO A CA 1
ATOM 692 C C . PRO A 1 89 ? -13.019 -13.384 13.071 1.00 56.72 89 PRO A C 1
ATOM 694 O O . PRO A 1 89 ? -12.206 -12.489 12.847 1.00 56.72 89 PRO A O 1
ATOM 697 N N . GLU A 1 90 ? -13.106 -14.530 12.378 1.00 61.38 90 GLU A N 1
ATOM 698 C CA . GLU A 1 90 ? -12.314 -14.963 11.214 1.00 61.38 90 GLU A CA 1
ATOM 699 C C . GLU A 1 90 ? -11.518 -13.837 10.548 1.00 61.38 90 GLU A C 1
ATOM 701 O O . GLU A 1 90 ? -12.093 -12.840 10.100 1.00 61.38 90 GLU A O 1
ATOM 706 N N . GLN A 1 91 ? -10.188 -13.999 10.480 1.00 61.91 91 GLN A N 1
ATOM 707 C CA . GLN A 1 91 ? -9.319 -13.018 9.830 1.00 61.91 91 GLN A CA 1
ATOM 708 C C . GLN A 1 91 ? -9.933 -12.629 8.481 1.00 61.91 91 GLN A C 1
ATOM 710 O O . GLN A 1 91 ? -10.178 -13.525 7.669 1.00 61.91 91 GLN A O 1
ATOM 715 N N . PRO A 1 92 ? -10.191 -11.330 8.236 1.00 67.62 92 PRO A N 1
ATOM 716 C CA . PRO A 1 92 ? -10.873 -10.912 7.027 1.00 67.62 92 PRO A CA 1
ATOM 717 C C . PRO A 1 92 ? -10.151 -11.488 5.815 1.00 67.62 92 PRO A C 1
ATOM 719 O O . PRO A 1 92 ? -8.925 -11.352 5.726 1.00 67.62 92 PRO A O 1
ATOM 722 N N . GLU A 1 93 ? -10.897 -12.123 4.909 1.00 76.69 93 GLU A N 1
ATOM 723 C CA . GLU A 1 93 ? -10.316 -12.739 3.720 1.00 76.69 93 GLU A CA 1
ATOM 724 C C . GLU A 1 93 ? -9.370 -11.762 3.026 1.00 76.69 93 GLU A C 1
ATOM 726 O O . GLU A 1 93 ? -9.711 -10.599 2.768 1.00 76.69 93 GLU A O 1
ATOM 731 N N . GLN A 1 94 ? -8.159 -12.239 2.746 1.00 84.56 94 GLN A N 1
ATOM 732 C CA . GLN A 1 94 ? -7.186 -11.452 2.020 1.00 84.56 94 GLN A CA 1
ATOM 733 C C . GLN A 1 94 ? -7.644 -11.336 0.569 1.00 84.56 94 GLN A C 1
ATOM 735 O O . GLN A 1 94 ? -7.806 -12.337 -0.126 1.00 84.56 94 GLN A O 1
ATOM 740 N N . ARG A 1 95 ? -7.833 -10.102 0.105 1.00 90.88 95 ARG A N 1
ATOM 741 C CA . ARG A 1 95 ? -8.208 -9.811 -1.284 1.00 90.88 95 ARG A CA 1
ATOM 742 C C . ARG A 1 95 ? -7.082 -9.071 -1.972 1.00 90.88 95 ARG A C 1
ATOM 744 O O . ARG A 1 95 ? -6.286 -8.391 -1.323 1.00 90.88 95 ARG A O 1
ATOM 751 N N . THR A 1 96 ? -7.029 -9.176 -3.291 1.00 94.75 96 THR A N 1
ATOM 752 C CA . THR A 1 96 ? -6.075 -8.423 -4.098 1.00 94.75 96 THR A CA 1
ATOM 753 C C . THR A 1 96 ? -6.777 -7.622 -5.178 1.00 94.75 96 THR A C 1
ATOM 755 O O . THR A 1 96 ? -7.816 -8.018 -5.702 1.00 94.75 96 THR A O 1
ATOM 758 N N . ILE A 1 97 ? -6.204 -6.465 -5.497 1.00 95.06 97 ILE A N 1
ATOM 759 C CA . ILE A 1 97 ? -6.590 -5.647 -6.647 1.00 95.06 97 ILE A CA 1
ATOM 760 C C . ILE A 1 97 ? -5.313 -5.369 -7.423 1.00 95.06 97 ILE A C 1
ATOM 762 O O . ILE A 1 97 ? -4.364 -4.829 -6.863 1.00 95.06 97 ILE A O 1
ATOM 766 N N . SER A 1 98 ? -5.279 -5.721 -8.701 1.00 96.25 98 SER A N 1
ATOM 767 C CA . SER A 1 98 ? -4.133 -5.438 -9.564 1.00 96.25 98 SER A CA 1
ATOM 768 C C . SER A 1 98 ? -4.405 -4.226 -10.445 1.00 96.25 98 SER A C 1
ATOM 770 O O . SER A 1 98 ? -5.541 -3.960 -10.844 1.00 96.25 98 SER A O 1
ATOM 772 N N . SER A 1 99 ? -3.351 -3.474 -10.743 1.00 94.19 99 SER A N 1
ATOM 773 C CA . SER A 1 99 ? -3.407 -2.383 -11.707 1.00 94.19 99 SER A CA 1
ATOM 774 C C . SER A 1 99 ? -3.620 -2.945 -13.125 1.00 94.19 99 SER A C 1
ATOM 776 O O . SER A 1 99 ? -3.299 -4.113 -13.366 1.00 94.19 99 SER A O 1
ATOM 778 N N . PRO A 1 100 ? -4.156 -2.162 -14.080 1.00 92.06 100 PRO A N 1
ATOM 779 C CA . PRO A 1 100 ? -4.561 -2.676 -15.394 1.00 92.06 100 PRO A CA 1
ATOM 780 C C . PRO A 1 100 ? -3.472 -3.433 -16.158 1.00 92.06 100 PRO A C 1
ATOM 782 O O . PRO A 1 100 ? -3.769 -4.416 -16.831 1.00 92.06 100 PRO A O 1
ATOM 785 N N . HIS A 1 101 ? -2.213 -3.008 -16.035 1.00 93.88 101 HIS A N 1
ATOM 786 C CA . HIS A 1 101 ? -1.088 -3.657 -16.715 1.00 93.88 101 HIS A CA 1
ATOM 787 C C . HIS A 1 101 ? -0.331 -4.649 -15.816 1.00 93.88 101 HIS A C 1
ATOM 789 O O . HIS A 1 101 ? 0.682 -5.221 -16.230 1.00 93.88 101 HIS A O 1
ATOM 795 N N . GLY A 1 102 ? -0.821 -4.883 -14.594 1.00 92.94 102 GLY A N 1
ATOM 796 C CA . GLY A 1 102 ? -0.241 -5.808 -13.620 1.00 92.94 102 GLY A CA 1
ATOM 797 C C . GLY A 1 102 ? 1.059 -5.317 -12.981 1.00 92.94 102 GLY A C 1
ATOM 798 O O . GLY A 1 102 ? 1.762 -6.106 -12.360 1.00 92.94 102 GLY A O 1
ATOM 799 N N . CYS A 1 103 ? 1.408 -4.038 -13.140 1.00 94.75 103 CYS A N 1
ATOM 800 C CA . CYS A 1 103 ? 2.631 -3.473 -12.569 1.00 94.75 103 CYS A CA 1
ATOM 801 C C . CYS A 1 103 ? 2.578 -3.421 -11.042 1.00 94.75 103 CYS A C 1
ATOM 803 O O . CYS A 1 103 ? 3.606 -3.594 -10.392 1.00 94.75 103 CYS A O 1
ATOM 805 N N . LEU A 1 104 ? 1.395 -3.165 -10.480 1.00 96.44 104 LEU A N 1
ATOM 806 C CA . LEU A 1 104 ? 1.178 -3.007 -9.049 1.00 96.44 104 LEU A CA 1
ATOM 807 C C . LEU A 1 104 ? 0.013 -3.881 -8.586 1.00 96.44 104 LEU A C 1
ATOM 809 O O . LEU A 1 104 ? -0.991 -4.004 -9.286 1.00 96.44 104 LEU A O 1
ATOM 813 N N . THR A 1 105 ? 0.122 -4.439 -7.384 1.00 97.44 105 THR A N 1
ATOM 814 C CA . THR A 1 105 ? -0.962 -5.180 -6.734 1.00 97.44 105 THR A CA 1
ATOM 815 C C . THR A 1 105 ? -1.157 -4.687 -5.306 1.00 97.44 105 THR A C 1
ATOM 817 O O . THR A 1 105 ? -0.227 -4.667 -4.505 1.00 97.44 105 THR A O 1
ATOM 820 N N . LEU A 1 106 ? -2.384 -4.282 -4.993 1.00 96.00 106 LEU A N 1
ATOM 821 C CA . LEU A 1 106 ? -2.856 -3.991 -3.646 1.00 96.00 106 LEU A CA 1
ATOM 822 C C . LEU A 1 106 ? -3.246 -5.287 -2.947 1.00 96.00 106 LEU A C 1
ATOM 824 O O . LEU A 1 106 ? -3.986 -6.090 -3.512 1.00 96.00 106 LEU A O 1
ATOM 828 N N . HIS A 1 107 ? -2.818 -5.438 -1.700 1.00 95.12 107 HIS A N 1
ATOM 829 C CA . HIS A 1 107 ? -3.288 -6.477 -0.794 1.00 95.12 107 HIS A CA 1
ATOM 830 C C . HIS A 1 107 ? -4.183 -5.840 0.262 1.00 95.12 107 HIS A C 1
ATOM 832 O O . HIS A 1 107 ? -3.812 -4.841 0.883 1.00 95.12 107 HIS A O 1
ATOM 838 N N . LEU A 1 108 ? -5.363 -6.420 0.442 1.00 92.81 108 LEU A N 1
ATOM 839 C CA . LEU A 1 108 ? -6.402 -5.930 1.330 1.00 92.81 108 LEU A CA 1
ATOM 840 C C . LEU A 1 108 ? -6.699 -6.963 2.407 1.00 92.81 108 LEU A C 1
ATOM 842 O O . LEU A 1 108 ? -6.759 -8.161 2.124 1.00 92.81 108 LEU A O 1
ATOM 846 N N . ARG A 1 109 ? -6.969 -6.477 3.615 1.00 88.62 109 ARG A N 1
ATOM 847 C CA . ARG A 1 109 ? -7.574 -7.251 4.699 1.00 88.62 109 ARG A CA 1
ATOM 848 C C . ARG A 1 109 ? -8.743 -6.443 5.248 1.00 88.62 109 ARG A C 1
ATOM 850 O O . ARG A 1 109 ? -8.556 -5.356 5.792 1.00 88.62 109 ARG A O 1
ATOM 857 N N . GLY A 1 110 ? -9.960 -6.950 5.057 1.00 85.69 110 GLY A N 1
ATOM 858 C CA . GLY A 1 110 ? -11.180 -6.202 5.360 1.00 85.69 110 GLY A CA 1
ATOM 859 C C . GLY A 1 110 ? -11.284 -4.965 4.466 1.00 85.69 110 GLY A C 1
ATOM 860 O O . GLY A 1 110 ? -11.210 -5.077 3.245 1.00 85.69 110 GLY A O 1
ATOM 861 N N . THR A 1 111 ? -11.425 -3.784 5.069 1.00 83.31 111 THR A N 1
ATOM 862 C CA . THR A 1 111 ? -11.432 -2.496 4.353 1.00 83.31 111 THR A CA 1
ATOM 863 C C . THR A 1 111 ? -10.066 -1.817 4.305 1.00 83.31 111 THR A C 1
ATOM 865 O O . THR A 1 111 ? -9.997 -0.686 3.847 1.00 83.31 111 THR A O 1
ATOM 868 N N . GLY A 1 112 ? -9.004 -2.436 4.831 1.00 88.31 112 GLY A N 1
ATOM 869 C CA . GLY A 1 112 ? -7.679 -1.824 4.931 1.00 88.31 112 GLY A CA 1
ATOM 870 C C . GLY A 1 112 ? -6.710 -2.331 3.868 1.00 88.31 112 GLY A C 1
ATOM 871 O O . GLY A 1 112 ? -6.682 -3.524 3.561 1.00 88.31 112 GLY A O 1
ATOM 872 N N . ILE A 1 113 ? -5.877 -1.428 3.349 1.00 92.94 113 ILE A N 1
ATOM 873 C CA . ILE A 1 113 ? -4.705 -1.777 2.539 1.00 92.94 113 ILE A CA 1
ATOM 874 C C . ILE A 1 113 ? -3.589 -2.242 3.476 1.00 92.94 113 ILE A C 1
ATOM 876 O O . ILE A 1 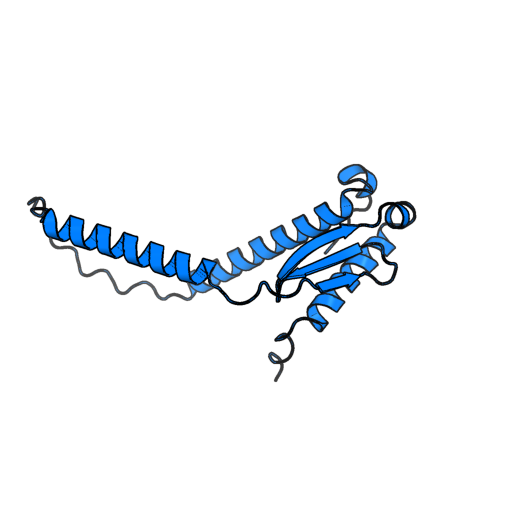113 ? -3.183 -1.488 4.356 1.00 92.94 113 ILE A O 1
ATOM 880 N N . THR A 1 114 ? -3.075 -3.457 3.274 1.00 93.00 114 THR A N 1
ATOM 881 C CA . THR A 1 114 ? -1.998 -4.035 4.098 1.00 93.00 114 THR A CA 1
ATOM 882 C C . THR A 1 114 ? -0.642 -4.049 3.404 1.00 93.00 114 THR A C 1
ATOM 884 O O . THR A 1 114 ? 0.380 -4.117 4.077 1.00 93.00 114 THR A O 1
ATOM 887 N N . ALA A 1 115 ? -0.618 -4.043 2.069 1.00 93.25 115 ALA A N 1
ATOM 888 C CA . ALA A 1 115 ? 0.614 -3.970 1.288 1.00 93.25 115 ALA A CA 1
ATOM 889 C C . ALA A 1 115 ? 0.339 -3.529 -0.153 1.00 93.25 115 ALA A C 1
ATOM 891 O O . ALA A 1 115 ? -0.758 -3.733 -0.682 1.00 93.25 115 ALA A O 1
ATOM 892 N N . ILE A 1 116 ? 1.375 -3.000 -0.807 1.00 95.94 116 ILE A N 1
ATOM 893 C CA . ILE A 1 116 ? 1.431 -2.827 -2.260 1.00 95.94 116 ILE A CA 1
ATOM 894 C C . ILE A 1 116 ? 2.684 -3.532 -2.764 1.00 95.94 116 ILE A C 1
ATOM 896 O O . ILE A 1 116 ? 3.794 -3.234 -2.330 1.00 95.94 116 ILE A O 1
ATOM 900 N N . THR A 1 117 ? 2.507 -4.471 -3.685 1.00 95.94 117 THR A N 1
ATOM 901 C CA . THR A 1 117 ? 3.602 -5.180 -4.349 1.00 95.94 117 THR A CA 1
ATOM 902 C C . THR A 1 117 ? 3.738 -4.713 -5.790 1.00 95.94 117 THR A C 1
ATOM 904 O O . THR A 1 117 ? 2.803 -4.161 -6.375 1.00 95.94 117 T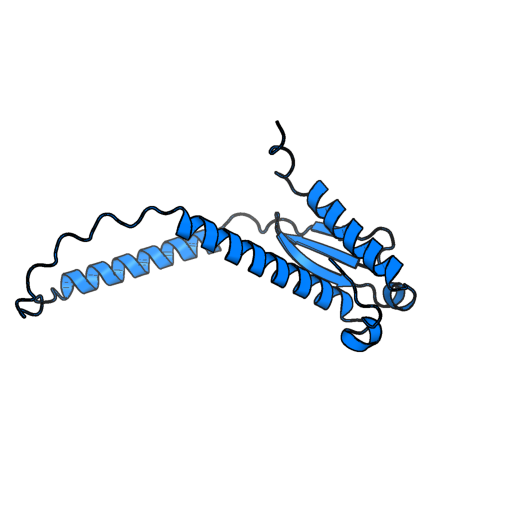HR A O 1
ATOM 907 N N . ALA A 1 118 ? 4.929 -4.904 -6.353 1.00 95.12 118 ALA A N 1
ATOM 908 C CA . ALA A 1 118 ? 5.256 -4.497 -7.708 1.00 95.12 118 ALA A CA 1
ATOM 909 C C . ALA A 1 118 ? 5.871 -5.657 -8.496 1.00 95.12 118 ALA A C 1
ATOM 911 O O . ALA A 1 118 ? 6.784 -6.328 -8.012 1.00 95.12 118 ALA A O 1
ATOM 912 N N . ASP A 1 119 ? 5.405 -5.864 -9.727 1.00 95.88 119 ASP A N 1
ATOM 913 C CA . ASP A 1 119 ? 6.055 -6.776 -10.668 1.00 95.88 119 ASP A CA 1
ATOM 914 C C . ASP A 1 119 ? 7.282 -6.075 -11.258 1.00 95.88 119 ASP A C 1
ATOM 916 O O . ASP A 1 119 ? 7.176 -5.148 -12.063 1.00 95.88 119 ASP A O 1
ATOM 920 N N . SER A 1 120 ? 8.466 -6.523 -10.842 1.00 92.38 120 SER A N 1
ATOM 921 C CA . SER A 1 120 ? 9.732 -5.886 -11.212 1.00 92.38 120 SER A CA 1
ATOM 922 C C . SER A 1 120 ? 9.997 -5.925 -12.722 1.00 92.38 120 SER A C 1
ATOM 924 O O . SER A 1 120 ? 10.555 -4.974 -13.267 1.00 92.38 120 SER A O 1
ATOM 926 N N . ALA A 1 121 ? 9.582 -6.986 -13.420 1.00 93.56 121 ALA A N 1
ATOM 927 C CA . ALA A 1 121 ? 9.805 -7.107 -14.858 1.00 93.56 121 ALA A CA 1
ATOM 928 C C . ALA A 1 121 ? 8.945 -6.096 -15.629 1.00 93.56 121 ALA A C 1
ATOM 930 O O . ALA A 1 121 ? 9.435 -5.399 -16.519 1.00 93.56 121 ALA A O 1
ATOM 931 N N . ARG A 1 122 ? 7.677 -5.953 -15.234 1.00 93.88 122 ARG A N 1
ATOM 932 C CA . ARG A 1 122 ? 6.745 -4.986 -15.832 1.00 93.88 122 ARG A CA 1
ATOM 933 C C . ARG A 1 122 ? 7.135 -3.552 -15.498 1.00 93.88 122 ARG A C 1
ATOM 935 O O . ARG A 1 122 ? 7.161 -2.691 -16.376 1.00 93.88 122 ARG A O 1
ATOM 942 N N . VAL A 1 123 ? 7.509 -3.299 -14.248 1.00 93.19 123 VAL A N 1
ATOM 943 C CA . VAL A 1 123 ? 7.943 -1.981 -13.772 1.00 93.19 123 VAL A CA 1
ATOM 944 C C . VAL A 1 123 ? 9.235 -1.525 -14.456 1.00 93.19 123 VAL A C 1
ATOM 946 O O . VAL A 1 123 ? 9.362 -0.343 -14.780 1.00 93.19 123 VAL A O 1
ATOM 949 N N . ALA A 1 124 ? 10.170 -2.435 -14.751 1.00 92.31 124 ALA A N 1
ATOM 950 C CA . ALA A 1 124 ? 11.395 -2.101 -15.482 1.00 92.31 124 ALA A CA 1
ATOM 951 C C . ALA A 1 124 ? 11.108 -1.508 -16.874 1.00 92.31 124 ALA A C 1
ATOM 953 O O . ALA A 1 124 ? 11.762 -0.545 -17.276 1.00 92.31 124 ALA A O 1
ATOM 954 N N . GLY A 1 125 ? 10.107 -2.045 -17.581 1.00 91.19 125 GLY A N 1
ATOM 955 C CA . GLY A 1 125 ? 9.690 -1.579 -18.909 1.00 91.19 125 GLY A CA 1
ATOM 956 C C . GLY A 1 125 ? 8.733 -0.381 -18.908 1.00 91.19 125 GLY A C 1
ATOM 957 O O . GLY A 1 125 ? 8.444 0.165 -19.968 1.00 91.19 125 GLY A O 1
ATOM 958 N N . THR A 1 126 ? 8.242 0.046 -17.744 1.00 91.44 126 THR A N 1
ATOM 959 C CA . THR A 1 126 ? 7.180 1.057 -17.620 1.00 91.44 126 THR A CA 1
ATOM 960 C C . THR A 1 126 ? 7.759 2.439 -17.339 1.00 91.44 126 THR A C 1
ATOM 962 O O . THR A 1 126 ? 8.562 2.588 -16.417 1.00 91.44 126 THR A O 1
ATOM 965 N N . ASP A 1 127 ? 7.366 3.467 -18.096 1.00 92.50 127 ASP A N 1
ATOM 966 C CA . ASP A 1 127 ? 7.770 4.853 -17.829 1.00 92.50 127 ASP A CA 1
ATOM 967 C C . ASP A 1 127 ? 7.043 5.483 -16.623 1.00 92.50 127 ASP A C 1
ATOM 969 O O . ASP A 1 127 ? 6.122 4.917 -16.036 1.00 92.50 127 ASP A O 1
ATOM 973 N N . THR A 1 128 ? 7.482 6.675 -16.218 1.00 93.00 128 THR A N 1
ATOM 974 C CA . THR A 1 128 ? 6.943 7.365 -15.038 1.00 93.00 128 THR A CA 1
ATOM 975 C C . THR A 1 128 ? 5.470 7.755 -15.175 1.00 93.00 128 THR A C 1
ATOM 977 O O . THR A 1 128 ? 4.742 7.706 -14.181 1.00 93.00 128 THR A O 1
ATOM 980 N N . GLU A 1 129 ? 5.017 8.173 -16.357 1.00 93.81 129 GLU A N 1
ATOM 981 C CA . GLU A 1 129 ? 3.625 8.595 -16.549 1.00 93.81 129 GLU A CA 1
ATOM 982 C C . GLU A 1 129 ? 2.694 7.387 -16.539 1.00 93.81 129 GLU A C 1
ATOM 984 O O . GLU A 1 129 ? 1.664 7.415 -15.860 1.00 93.81 129 GLU A O 1
ATOM 989 N N . GLN A 1 130 ? 3.102 6.294 -17.183 1.00 94.19 130 GLN A N 1
ATOM 990 C CA . GLN A 1 130 ? 2.374 5.038 -1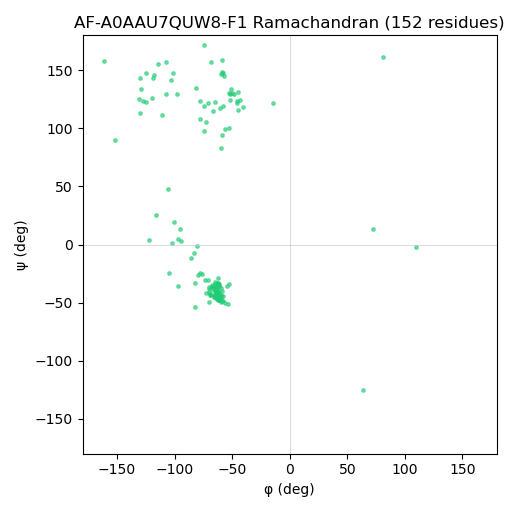7.122 1.00 94.19 130 GLN A CA 1
ATOM 991 C C . GLN A 1 130 ? 2.319 4.510 -15.686 1.00 94.19 130 GLN A C 1
ATOM 993 O O . GLN A 1 130 ? 1.246 4.160 -15.208 1.00 94.19 130 GLN A O 1
ATOM 998 N N . LEU A 1 131 ? 3.428 4.522 -14.943 1.00 94.12 131 LEU A N 1
ATOM 999 C CA . LEU A 1 131 ? 3.428 4.054 -13.556 1.00 94.12 131 LEU A CA 1
ATOM 1000 C C . LEU A 1 131 ? 2.547 4.925 -12.652 1.00 94.12 131 LEU A C 1
ATOM 1002 O O . LEU A 1 131 ? 1.827 4.417 -11.794 1.00 94.12 131 LEU A O 1
ATOM 1006 N N . ARG A 1 132 ? 2.536 6.244 -12.878 1.00 94.81 132 ARG A N 1
ATOM 1007 C CA . ARG A 1 132 ? 1.630 7.167 -12.181 1.00 94.81 132 ARG A CA 1
ATOM 1008 C C . ARG A 1 132 ? 0.172 6.853 -12.500 1.00 94.81 132 ARG A C 1
ATOM 1010 O O . ARG A 1 132 ? -0.673 6.920 -11.604 1.00 94.81 132 ARG A O 1
ATOM 1017 N N . PHE A 1 133 ? -0.124 6.540 -13.756 1.00 94.81 133 PHE A N 1
ATOM 1018 C CA . PHE A 1 133 ? -1.449 6.122 -14.188 1.00 94.81 133 PHE A CA 1
ATOM 1019 C C . PHE A 1 133 ? -1.868 4.804 -13.522 1.00 94.81 133 PHE A C 1
ATOM 1021 O O . PHE A 1 133 ? -2.949 4.763 -12.930 1.00 94.81 133 PHE A O 1
ATOM 1028 N N . GLU A 1 134 ? -0.992 3.791 -13.505 1.00 95.31 134 GLU A N 1
ATOM 1029 C CA . GLU A 1 134 ? -1.215 2.517 -12.806 1.00 95.31 134 GLU A CA 1
ATOM 1030 C C . GLU A 1 134 ? -1.575 2.749 -11.339 1.00 95.31 134 GLU A C 1
ATOM 1032 O O . GLU A 1 134 ? -2.595 2.254 -10.866 1.00 95.31 134 GLU A O 1
ATOM 1037 N N . THR A 1 135 ? -0.777 3.545 -10.622 1.00 95.31 135 THR A N 1
ATOM 1038 C CA . THR A 1 135 ? -1.015 3.839 -9.206 1.00 95.31 135 THR A CA 1
ATOM 1039 C C . THR A 1 135 ? -2.340 4.565 -8.983 1.00 95.31 135 THR A C 1
ATOM 1041 O O . THR A 1 135 ? -3.084 4.223 -8.067 1.00 95.31 135 THR A O 1
ATOM 1044 N N . ARG A 1 136 ? -2.675 5.557 -9.817 1.00 95.00 136 ARG A N 1
ATOM 1045 C CA . ARG A 1 136 ? -3.943 6.298 -9.691 1.00 95.00 136 ARG A CA 1
ATOM 1046 C C . ARG A 1 136 ? -5.151 5.400 -9.914 1.00 95.00 136 ARG A C 1
ATOM 1048 O O . ARG A 1 136 ? -6.106 5.478 -9.144 1.00 95.00 136 ARG A O 1
ATOM 1055 N N . LEU A 1 137 ? -5.118 4.569 -10.953 1.00 95.12 137 LEU A N 1
ATOM 1056 C CA . LEU A 1 137 ? -6.208 3.638 -11.217 1.00 95.12 137 LEU A CA 1
ATOM 1057 C C . LEU A 1 137 ? -6.322 2.580 -10.131 1.00 95.12 137 LEU A C 1
ATOM 1059 O O . LEU A 1 137 ? -7.434 2.289 -9.715 1.00 95.12 137 LEU A O 1
ATOM 1063 N N . LEU A 1 138 ? -5.202 2.071 -9.625 1.00 95.50 138 LEU A N 1
ATOM 1064 C CA . LEU A 1 138 ? -5.184 1.093 -8.546 1.00 95.50 138 LEU A CA 1
ATOM 1065 C C . LEU A 1 138 ? -5.934 1.601 -7.301 1.00 95.50 138 LEU A C 1
ATOM 1067 O O . LEU A 1 138 ? -6.854 0.935 -6.826 1.00 95.50 138 LEU A O 1
ATOM 1071 N N . PHE A 1 139 ? -5.618 2.814 -6.831 1.00 94.25 139 PHE A N 1
ATOM 1072 C CA . PHE A 1 139 ? -6.333 3.419 -5.700 1.00 94.25 139 PHE A CA 1
ATOM 1073 C C . PHE A 1 139 ? -7.788 3.770 -6.034 1.00 94.25 139 PHE A C 1
ATOM 1075 O O . PHE A 1 139 ? -8.664 3.589 -5.197 1.00 94.25 139 PHE A O 1
ATOM 1082 N N . ARG A 1 140 ? -8.085 4.218 -7.261 1.00 93.88 140 ARG A N 1
ATOM 1083 C CA . ARG A 1 140 ? -9.471 4.490 -7.676 1.00 93.88 140 ARG A CA 1
ATOM 1084 C C . ARG A 1 140 ? -10.328 3.223 -7.662 1.00 93.88 140 ARG A C 1
ATOM 1086 O O . ARG A 1 140 ? -11.461 3.262 -7.196 1.00 93.88 140 ARG A O 1
ATOM 1093 N N . THR A 1 141 ? -9.799 2.117 -8.174 1.00 94.00 141 THR A N 1
ATOM 1094 C CA . THR A 1 141 ? -10.477 0.816 -8.161 1.00 94.00 141 THR A CA 1
ATOM 1095 C C . THR A 1 141 ? -10.700 0.341 -6.731 1.00 94.00 141 THR A C 1
ATOM 1097 O O . THR A 1 141 ? -11.780 -0.147 -6.420 1.00 94.00 141 THR A O 1
ATOM 1100 N N . TYR A 1 142 ? -9.718 0.538 -5.850 1.00 92.81 142 TYR A N 1
ATOM 1101 C CA . TYR A 1 142 ? -9.872 0.260 -4.426 1.00 92.81 142 TYR A CA 1
ATOM 1102 C C . TYR A 1 142 ? -11.011 1.065 -3.784 1.00 92.81 142 TYR A C 1
ATOM 1104 O O . TYR A 1 142 ? -11.871 0.467 -3.142 1.00 92.81 142 TYR A O 1
ATOM 1112 N N . GLU A 1 143 ? -11.083 2.380 -4.014 1.00 91.38 143 GLU A N 1
ATOM 1113 C CA . GLU A 1 143 ? -12.174 3.208 -3.478 1.00 91.38 143 GLU A CA 1
ATOM 1114 C C . GLU A 1 143 ? -13.553 2.748 -3.970 1.00 91.38 143 GLU A C 1
ATOM 1116 O O . GLU A 1 143 ? -14.513 2.732 -3.205 1.00 91.38 143 GLU A O 1
ATOM 1121 N N . LEU A 1 144 ? -13.652 2.317 -5.232 1.00 90.25 144 LEU A N 1
ATOM 1122 C CA . LEU A 1 144 ? -14.894 1.780 -5.797 1.00 90.25 144 LEU A CA 1
ATOM 1123 C C . LEU A 1 144 ? -15.264 0.401 -5.233 1.00 90.25 144 LEU A C 1
ATOM 1125 O O . LEU A 1 144 ? -16.444 0.068 -5.162 1.00 90.25 144 LEU A O 1
ATOM 1129 N N . ALA A 1 145 ? -14.272 -0.403 -4.852 1.00 86.12 145 ALA A N 1
ATOM 1130 C CA . ALA A 1 145 ? -14.469 -1.740 -4.304 1.00 86.12 145 ALA A CA 1
ATOM 1131 C C . ALA A 1 145 ? -14.712 -1.745 -2.784 1.00 86.12 145 ALA A C 1
ATOM 1133 O O . ALA A 1 145 ? -15.084 -2.784 -2.232 1.00 86.12 145 ALA A O 1
ATOM 1134 N N . ARG A 1 146 ? -14.489 -0.619 -2.090 1.00 81.81 146 ARG A N 1
ATOM 1135 C CA . ARG A 1 146 ? -14.602 -0.541 -0.631 1.00 81.81 146 ARG A CA 1
ATOM 1136 C C . ARG A 1 146 ? -16.079 -0.544 -0.199 1.00 81.81 146 ARG A C 1
ATOM 1138 O O . ARG A 1 146 ? -16.816 0.386 -0.539 1.00 81.81 146 ARG A O 1
ATOM 1145 N N . PRO A 1 147 ? -16.534 -1.539 0.585 1.00 67.38 147 PRO A N 1
ATOM 1146 C CA . PRO A 1 147 ? -17.891 -1.536 1.123 1.00 67.38 147 PRO A CA 1
ATOM 1147 C C . PRO A 1 147 ? -18.058 -0.347 2.088 1.00 67.38 147 PRO A C 1
ATOM 1149 O O . PRO A 1 147 ? -17.279 -0.202 3.029 1.00 67.38 147 PRO A O 1
ATOM 1152 N N . GLY A 1 148 ? -19.033 0.532 1.817 1.00 62.75 148 GLY A N 1
ATOM 1153 C CA . GLY A 1 148 ? -19.342 1.731 2.618 1.00 62.75 148 GLY A CA 1
ATOM 1154 C C . GLY A 1 148 ? -19.010 3.089 1.972 1.00 62.75 148 GLY A C 1
ATOM 1155 O O . GLY A 1 148 ? -19.293 4.125 2.562 1.00 62.75 148 GLY A O 1
ATOM 1156 N N . GLY A 1 149 ? -18.437 3.125 0.761 1.00 50.59 149 GLY A N 1
ATOM 1157 C CA . GLY A 1 149 ? -18.099 4.379 0.060 1.00 50.59 149 GLY A CA 1
ATOM 1158 C C . GLY A 1 149 ? -19.258 5.082 -0.670 1.00 50.59 149 GLY A C 1
ATOM 1159 O O . GLY A 1 149 ? -19.047 6.128 -1.280 1.00 50.59 149 GLY A O 1
ATOM 1160 N N . THR A 1 150 ? -20.472 4.522 -0.645 1.00 45.91 150 THR A N 1
ATOM 1161 C CA . THR A 1 150 ? -21.601 4.920 -1.513 1.00 45.91 150 THR A CA 1
ATOM 1162 C C . THR A 1 150 ? -22.812 5.507 -0.774 1.00 45.91 150 THR A C 1
ATOM 1164 O O . THR A 1 150 ? -23.912 5.462 -1.309 1.00 45.91 150 THR A O 1
ATOM 1167 N N . GLU A 1 151 ? -22.648 6.094 0.418 1.00 44.50 151 GLU A N 1
ATOM 1168 C CA . GLU A 1 151 ? -23.769 6.747 1.139 1.00 44.50 151 GLU A CA 1
ATOM 1169 C C . GLU A 1 151 ? -23.572 8.233 1.491 1.00 44.50 151 GLU A C 1
ATOM 1171 O O . GLU A 1 151 ? -24.468 8.851 2.053 1.00 44.50 151 GLU A O 1
ATOM 1176 N N . ALA A 1 152 ? -22.476 8.878 1.083 1.00 40.81 152 ALA A N 1
ATOM 1177 C CA . ALA A 1 152 ? -22.240 10.297 1.382 1.00 40.81 152 ALA A CA 1
ATOM 1178 C C . ALA A 1 152 ? -22.436 11.231 0.170 1.00 40.81 152 ALA A C 1
ATOM 1180 O O . ALA A 1 152 ? -21.576 12.061 -0.112 1.00 40.81 152 ALA A O 1
ATOM 1181 N N . ARG A 1 153 ? -23.546 11.094 -0.572 1.00 45.31 153 ARG A N 1
ATOM 1182 C CA . ARG A 1 153 ? -24.057 12.144 -1.483 1.00 45.31 153 ARG A CA 1
ATOM 1183 C C . ARG A 1 153 ? -25.580 12.052 -1.639 1.00 45.31 153 ARG A C 1
ATOM 1185 O O . ARG A 1 153 ? -26.060 11.403 -2.568 1.00 45.31 153 ARG A O 1
ATOM 1192 N N . ARG A 1 154 ? -26.316 12.748 -0.772 1.00 35.75 154 ARG A N 1
ATOM 1193 C CA . ARG A 1 154 ? -27.591 13.405 -1.094 1.00 35.75 154 ARG A CA 1
ATOM 1194 C C . ARG A 1 154 ? -27.681 14.718 -0.339 1.00 35.75 154 ARG A C 1
ATOM 1196 O O . ARG A 1 154 ? -27.211 14.737 0.816 1.00 35.75 154 ARG A O 1
#

Solvent-accessible surface area (backbone atoms only — not comparable to full-atom values): 9157 Å² total; per-residue (Å²): 139,85,66,58,91,56,40,64,78,76,54,27,52,76,35,44,17,52,55,52,38,52,54,48,54,51,52,51,50,54,51,51,52,53,50,52,54,51,52,60,69,65,51,70,80,73,77,76,75,74,79,76,72,81,85,70,88,61,78,74,82,72,54,59,67,62,52,48,52,50,52,52,52,50,51,51,51,51,50,53,50,49,51,50,64,72,65,51,74,78,80,52,69,78,43,75,49,64,17,94,85,52,38,38,34,41,33,28,44,67,93,41,81,75,47,34,45,45,37,40,73,54,39,67,77,48,53,54,68,58,49,40,48,36,54,53,50,38,53,50,52,48,57,73,67,39,90,82,70,84,76,89,82,131

pLDDT: mean 80.9, std 15.27, range [35.75, 97.44]

Radius of gyration: 24.94 Å; Cα contacts (8 Å, |Δi|>4): 119; chains: 1; bounding box: 45×41×73 Å

Sequence (154 aa):
MTISRDWRRQAGVTRIGEAVYEAYTGALGSLLETTALEELQRDPPAPARPAQPPATSKEPELDQDLWLQRTWGALHTIDAELARLTHAPEQPEQRTISSPHGCLTLHLRGTGITAITADSARVAGTDTEQLRFETRLLFRTYELARPGGTEARR

Nearest PDB structures (foldseek):
  1j8b-assembly1_A-2  TM=5.641E-01  e=1.956E-01  Haemophilus influenzae Rd KW20
  1pug-assembly1_A  TM=5.355E-01  e=3.770E-01  Escherichia coli
  9asn-assembly1_B  TM=3.274E-01  e=2.526E+00  Homo sapiens
  9asq-assembly1_B  TM=2.852E-01  e=6.328E+00  Homo sapiens

Mean predicted aligned error: 14.19 Å

Foldseek 3Di:
DADDQCNCVVQNLFRVQVVLVVVVVVVVVVVVVVVVVVVVVVPPPDPPDPPDPPDPPDPPPPPVVVVVVVVVVVVVVVVVVVVCVVPPDDFADWDWDAFPQRQKIFIDTQLDTPTIGGDSVSSVVDGRVRVVVSSVVRVVVSCVPGPPNPDPDD

Secondary structure (DSSP, 8-state):
----TTHHHHT-TTTHHHHHHHHHHHHHHHHHHHHHHHHHHHS--------PPP---------HHHHHHHHHHHHHHHHHHHHHHHT-SSPPPEEEEE-TTSSEEEEEETTEEEEEEE-HHHHHH--HHHHHHHHHHHHHHHHHHSTTTTSS--